Protein AF-A0A354H3H5-F1 (afdb_monomer)

pLDDT: mean 84.73, std 12.72, range [51.41, 97.12]

Sequence (74 aa):
MNIGGQLVWEYPFWSLSFKGVWLIFFLGYFIFFAAAILVISLKSMKAKLTTVGIIYAVPILMNIAAFGFWGWRY

Radius of gyration: 16.68 Å; Cα contacts (8 Å, |Δi|>4): 30; chains: 1; bounding box: 37×38×34 Å

Secondary structure (DSSP, 8-state):
-TTTT--S---GGGSSSHHHHHHIIIIIIIHHHHHHHHHHH-SSHHHHHHHHHHHHHHHHHHHHHHHHTS----

Foldseek 3Di:
DVVVPPDPDDDPLPDPDPNNVVCCVVVPVVVVVVLVCVLVPDPDPVSNCVSVCVVVVVVVVVVCCCVVPVVDDD

Solvent-accessible surface area (backbone atoms only — not comparable to full-atom values): 4434 Å² total; per-residue (Å²): 97,80,91,70,70,74,54,96,68,89,53,87,55,76,42,101,37,84,72,15,50,53,53,47,43,56,66,47,51,45,49,50,52,52,52,50,51,52,46,68,68,45,88,46,67,68,58,32,52,51,53,54,47,51,67,53,44,53,60,51,51,50,47,50,43,34,51,74,75,68,66,56,82,131

Structure (mmCIF, N/CA/C/O backbone):
data_AF-A0A354H3H5-F1
#
_entry.id   AF-A0A354H3H5-F1
#
loop_
_atom_site.group_PDB
_atom_site.id
_atom_site.type_symbol
_atom_site.label_atom_id
_atom_site.label_alt_id
_atom_site.label_comp_id
_atom_site.label_asym_id
_atom_site.label_entity_id
_atom_site.label_seq_id
_atom_site.pdbx_PDB_ins_code
_atom_site.Cartn_x
_atom_site.Cartn_y
_atom_site.Cartn_z
_atom_site.occupancy
_atom_site.B_iso_or_equiv
_atom_site.auth_seq_id
_atom_site.auth_comp_id
_atom_site.auth_asym_id
_atom_site.auth_atom_id
_atom_site.pdbx_PDB_model_num
ATOM 1 N N . MET A 1 1 ? 18.417 6.715 -5.265 1.00 51.41 1 MET A N 1
ATOM 2 C CA . MET A 1 1 ? 17.784 5.497 -5.818 1.00 51.41 1 MET A CA 1
ATOM 3 C C . MET A 1 1 ? 18.050 5.369 -7.318 1.00 51.41 1 MET A C 1
ATOM 5 O O . MET A 1 1 ? 18.774 4.446 -7.646 1.00 51.41 1 MET A O 1
ATOM 9 N N . ASN A 1 2 ? 17.640 6.316 -8.185 1.00 53.25 2 ASN A N 1
ATOM 10 C CA . ASN A 1 2 ? 18.059 6.349 -9.612 1.00 53.25 2 ASN A CA 1
ATOM 11 C C . ASN A 1 2 ? 19.593 6.418 -9.796 1.00 53.25 2 ASN A C 1
ATOM 13 O O . ASN A 1 2 ? 20.180 5.569 -10.443 1.00 53.25 2 ASN A O 1
ATOM 17 N N . ILE A 1 3 ? 20.275 7.375 -9.151 1.00 56.09 3 ILE A N 1
ATOM 18 C CA . ILE A 1 3 ? 21.730 7.603 -9.342 1.00 56.09 3 ILE A CA 1
ATOM 19 C C . ILE A 1 3 ? 22.605 6.460 -8.778 1.00 56.09 3 ILE A C 1
ATOM 21 O O . ILE A 1 3 ? 23.763 6.319 -9.147 1.00 56.09 3 ILE A O 1
ATOM 25 N N . GLY A 1 4 ? 22.059 5.628 -7.886 1.00 68.19 4 GLY A N 1
ATOM 26 C CA . GLY A 1 4 ? 22.807 4.551 -7.228 1.00 68.19 4 GLY A CA 1
ATOM 27 C C . GLY A 1 4 ? 22.807 3.216 -7.977 1.00 68.19 4 GLY A C 1
ATOM 28 O O . GLY A 1 4 ? 23.320 2.250 -7.427 1.00 68.19 4 GLY A O 1
ATOM 29 N N . GLY A 1 5 ? 22.175 3.123 -9.157 1.00 63.75 5 GLY A N 1
ATOM 30 C CA . GLY A 1 5 ? 22.081 1.875 -9.931 1.00 63.75 5 GLY A CA 1
ATOM 31 C C . GLY A 1 5 ? 21.308 0.743 -9.238 1.00 63.75 5 GLY A C 1
ATOM 32 O O . GLY A 1 5 ? 21.417 -0.411 -9.629 1.00 63.75 5 GLY A O 1
ATOM 33 N N . GLN A 1 6 ? 20.540 1.053 -8.189 1.00 65.19 6 GLN A N 1
ATOM 34 C CA . GLN A 1 6 ? 19.804 0.066 -7.384 1.00 65.19 6 GLN A CA 1
ATOM 35 C C . GLN A 1 6 ? 18.403 -0.237 -7.927 1.00 65.19 6 GLN A C 1
ATOM 37 O O . GLN A 1 6 ? 17.639 -0.974 -7.305 1.00 65.19 6 GLN A O 1
ATOM 42 N N . LEU A 1 7 ? 18.028 0.363 -9.055 1.00 63.22 7 LEU A N 1
ATOM 43 C CA . LEU A 1 7 ? 16.738 0.121 -9.675 1.00 63.22 7 LEU A CA 1
ATOM 44 C C . LEU A 1 7 ? 16.909 -0.938 -10.751 1.00 63.22 7 LEU A C 1
ATOM 46 O O . LEU A 1 7 ? 17.581 -0.723 -11.751 1.00 63.22 7 LEU A O 1
ATOM 50 N N . VAL A 1 8 ? 16.263 -2.081 -10.533 1.00 61.78 8 VAL A N 1
ATOM 51 C CA . VAL A 1 8 ? 16.206 -3.186 -11.501 1.00 61.78 8 VAL A CA 1
ATOM 52 C C . VAL A 1 8 ? 15.491 -2.753 -12.795 1.00 61.78 8 VAL A C 1
ATOM 54 O O . VAL A 1 8 ? 15.708 -3.344 -13.847 1.00 61.78 8 VAL A O 1
ATOM 57 N N . TRP A 1 9 ? 14.671 -1.694 -12.735 1.00 61.78 9 TRP A N 1
ATOM 58 C CA . TRP A 1 9 ? 13.894 -1.174 -13.858 1.00 61.78 9 TRP A CA 1
ATOM 59 C C . TRP A 1 9 ? 13.936 0.357 -13.883 1.00 61.78 9 TRP A C 1
ATOM 61 O O . TRP A 1 9 ? 13.567 0.999 -12.900 1.00 61.78 9 TRP A O 1
ATOM 71 N N . GLU A 1 10 ? 14.337 0.949 -15.008 1.00 64.94 10 GLU A N 1
ATOM 72 C CA . GLU A 1 10 ? 14.224 2.391 -15.245 1.00 64.94 10 GLU A CA 1
ATOM 73 C C . GLU A 1 10 ? 13.023 2.668 -16.144 1.00 64.94 10 GLU A C 1
ATOM 75 O O . GLU A 1 10 ? 13.043 2.421 -17.350 1.00 64.94 10 GLU A O 1
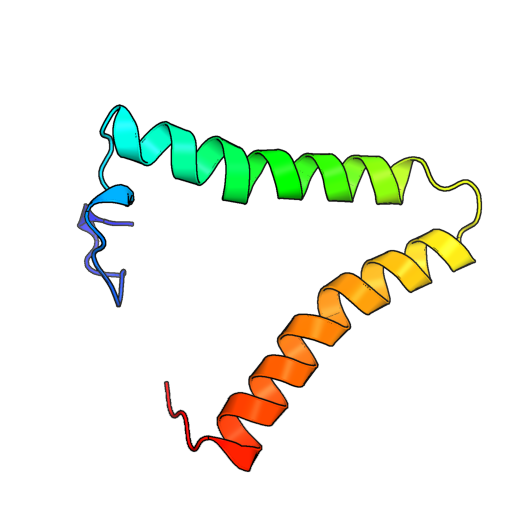ATOM 80 N N . TYR A 1 11 ? 11.951 3.184 -15.549 1.00 68.00 11 TYR A N 1
ATOM 81 C CA . TYR A 1 11 ? 10.777 3.599 -16.301 1.00 68.00 11 TYR A CA 1
ATOM 82 C C . TYR A 1 11 ? 10.793 5.112 -16.559 1.00 68.00 11 TYR A C 1
ATOM 84 O O . TYR A 1 11 ? 11.145 5.878 -15.658 1.00 68.00 11 TYR A O 1
ATOM 92 N N . PRO A 1 12 ? 10.323 5.593 -17.729 1.00 70.19 12 PRO A N 1
ATOM 93 C CA . PRO A 1 12 ?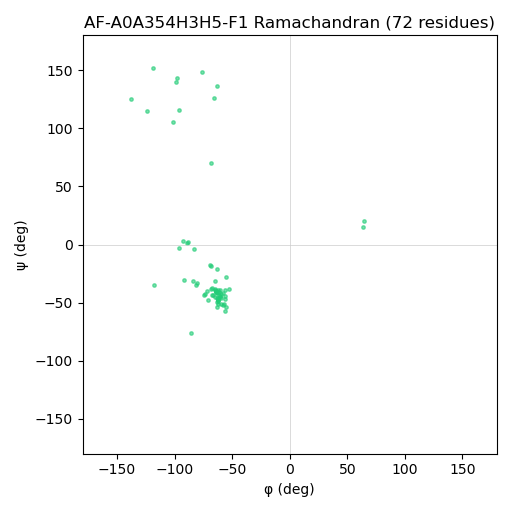 10.328 7.024 -18.063 1.00 70.19 12 PRO A CA 1
ATOM 94 C C . PRO A 1 12 ? 9.615 7.909 -17.025 1.00 70.19 12 PRO A C 1
ATOM 96 O O . PRO A 1 12 ? 9.962 9.075 -16.835 1.00 70.19 12 PRO A O 1
ATOM 99 N N . PHE A 1 13 ? 8.632 7.342 -16.323 1.00 70.38 13 PHE A N 1
ATOM 100 C CA . PHE A 1 13 ? 7.842 7.997 -15.281 1.00 70.38 13 PHE A CA 1
ATOM 101 C C . PHE A 1 13 ? 8.505 8.010 -13.890 1.00 70.38 13 PHE A C 1
ATOM 103 O O . PHE A 1 13 ? 7.962 8.620 -12.976 1.00 70.38 13 PHE A O 1
ATOM 110 N N . TRP A 1 14 ? 9.672 7.382 -13.717 1.00 67.56 14 TRP A N 1
ATOM 111 C CA . TRP A 1 14 ? 10.484 7.439 -12.488 1.00 67.56 14 TRP A CA 1
ATOM 112 C C . TRP A 1 14 ? 11.544 8.547 -12.521 1.00 67.56 14 TRP A C 1
ATOM 114 O O . TRP A 1 14 ? 12.331 8.705 -11.587 1.00 67.56 14 TRP A O 1
ATOM 124 N N . SER A 1 15 ? 11.561 9.343 -13.590 1.00 70.69 15 SER A N 1
ATOM 125 C CA . SER A 1 15 ? 12.304 10.598 -13.647 1.00 70.69 15 SER A CA 1
ATOM 126 C C . SER A 1 15 ? 11.573 11.694 -12.860 1.00 70.69 15 SER A C 1
ATOM 128 O O . SER A 1 15 ? 10.340 11.726 -12.820 1.00 70.69 15 SER A O 1
ATOM 130 N N . LEU A 1 16 ? 12.325 12.631 -12.269 1.00 72.62 16 LEU A N 1
ATOM 131 C CA . LEU A 1 16 ? 11.799 13.892 -11.725 1.00 72.62 16 LEU A CA 1
ATOM 132 C C . LEU A 1 16 ? 11.316 14.784 -12.881 1.00 72.62 16 LEU A C 1
ATOM 134 O O . LEU A 1 16 ? 11.932 15.784 -13.234 1.00 72.62 16 LEU A O 1
ATOM 138 N N . SER A 1 17 ? 10.225 14.378 -13.519 1.00 76.12 17 SER A N 1
ATOM 139 C CA . SER A 1 17 ? 9.564 15.092 -14.602 1.00 76.12 17 SER A CA 1
ATOM 140 C C . SER A 1 17 ? 8.148 15.446 -14.179 1.00 76.12 17 SER A C 1
ATOM 142 O O . SER A 1 17 ? 7.521 14.728 -13.398 1.00 76.12 17 SER A O 1
ATOM 144 N N . PHE A 1 18 ? 7.608 16.535 -14.727 1.00 77.62 18 PHE A N 1
ATOM 145 C CA . PHE A 1 18 ? 6.250 16.978 -14.406 1.00 77.62 18 PHE A CA 1
ATOM 146 C C . PHE A 1 18 ? 5.219 15.856 -14.596 1.00 77.62 18 PHE A C 1
ATOM 148 O O . PHE A 1 18 ? 4.335 15.688 -13.769 1.00 77.62 18 PHE A O 1
ATOM 155 N N . LYS A 1 19 ? 5.376 15.025 -15.636 1.00 76.06 19 LYS A N 1
ATOM 156 C CA . LYS A 1 19 ? 4.504 13.868 -15.887 1.00 76.06 19 LYS A CA 1
ATOM 157 C C . LYS A 1 19 ? 4.721 12.723 -14.885 1.00 76.06 19 LYS A C 1
ATOM 159 O O . LYS A 1 19 ? 3.744 12.115 -14.459 1.00 76.06 19 LYS A O 1
ATOM 164 N N . GLY A 1 20 ? 5.968 12.436 -14.501 1.00 77.81 20 GLY A N 1
ATOM 165 C CA . GLY A 1 20 ? 6.300 11.364 -13.552 1.00 77.81 20 GLY A CA 1
ATOM 166 C C . GLY A 1 20 ? 5.797 11.632 -12.131 1.00 77.81 20 GLY A C 1
ATOM 167 O O . GLY A 1 20 ? 5.280 10.729 -11.474 1.00 77.81 20 GLY A O 1
ATOM 168 N N . VAL A 1 21 ? 5.852 12.894 -11.686 1.00 83.94 21 VAL A N 1
ATOM 169 C CA . VAL A 1 21 ? 5.413 13.300 -10.339 1.00 83.94 21 VAL A CA 1
ATOM 170 C C . VAL A 1 21 ? 3.934 12.986 -10.102 1.00 83.94 21 VAL A C 1
ATOM 172 O O . VAL A 1 21 ? 3.590 12.447 -9.051 1.00 83.94 21 VAL A O 1
ATOM 175 N N . TRP A 1 22 ? 3.059 13.251 -11.077 1.00 84.50 22 TRP A N 1
ATOM 176 C CA . TRP A 1 22 ? 1.622 12.991 -10.933 1.00 84.50 22 TRP A CA 1
ATOM 177 C C . TRP A 1 22 ? 1.303 11.506 -10.754 1.00 84.50 22 TRP A C 1
ATOM 179 O O . TRP A 1 22 ? 0.469 11.161 -9.920 1.00 84.50 22 TRP A O 1
ATOM 189 N N . LEU A 1 23 ? 1.983 10.623 -11.490 1.00 83.50 23 LEU A N 1
ATOM 190 C CA . LEU A 1 23 ? 1.765 9.180 -11.384 1.00 83.50 23 LEU A CA 1
ATOM 191 C C . LEU A 1 23 ? 2.106 8.675 -9.973 1.00 83.50 23 LEU A C 1
ATOM 193 O O . LEU A 1 23 ? 1.303 7.984 -9.346 1.00 83.50 23 LEU A O 1
ATOM 197 N N . ILE A 1 24 ? 3.278 9.063 -9.461 1.00 83.19 24 ILE A N 1
ATOM 198 C CA . ILE A 1 24 ? 3.744 8.680 -8.121 1.00 83.19 24 ILE A CA 1
ATOM 199 C C . ILE A 1 24 ? 2.823 9.269 -7.048 1.00 83.19 24 ILE A C 1
ATOM 201 O O . ILE A 1 24 ? 2.495 8.597 -6.069 1.00 83.19 24 ILE A O 1
ATOM 205 N N . PHE A 1 25 ? 2.373 10.509 -7.239 1.00 86.12 25 PHE A N 1
ATOM 206 C CA . PHE A 1 25 ? 1.457 11.159 -6.315 1.00 86.12 25 PHE A CA 1
ATOM 207 C C . PHE A 1 25 ? 0.111 10.432 -6.235 1.00 86.12 25 PHE A C 1
ATOM 209 O O . PHE A 1 25 ? -0.300 10.057 -5.140 1.00 86.12 25 PHE A O 1
ATOM 216 N N . PHE A 1 26 ? -0.563 10.191 -7.363 1.00 88.88 26 PHE A N 1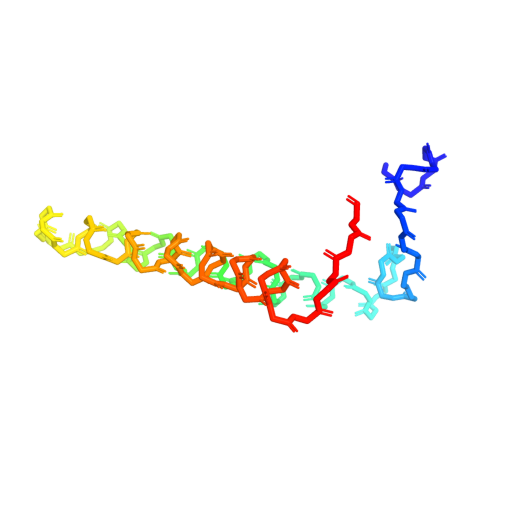
ATOM 217 C CA . PHE A 1 26 ? -1.908 9.611 -7.354 1.00 88.88 26 PHE A CA 1
ATOM 218 C C . PHE A 1 26 ? -1.923 8.120 -7.027 1.00 88.88 26 PHE A C 1
ATOM 220 O O . PHE A 1 26 ? -2.769 7.682 -6.255 1.00 88.88 26 PHE A O 1
ATOM 227 N N . LEU A 1 27 ? -1.009 7.331 -7.593 1.00 85.81 27 LEU A N 1
ATOM 228 C CA . LEU A 1 27 ? -1.034 5.875 -7.424 1.00 85.81 27 LEU A CA 1
ATOM 229 C C . LEU A 1 27 ? -0.199 5.400 -6.235 1.00 85.81 27 LEU A C 1
ATOM 231 O O . LEU A 1 27 ? -0.538 4.395 -5.620 1.00 85.81 27 LEU A O 1
ATOM 235 N N . GLY A 1 28 ? 0.871 6.118 -5.898 1.00 83.75 28 GLY A N 1
ATOM 236 C CA . GLY A 1 28 ? 1.699 5.807 -4.738 1.00 83.75 28 GLY A CA 1
ATOM 237 C C . GLY A 1 28 ? 1.138 6.452 -3.479 1.00 83.75 28 GLY A C 1
ATOM 238 O O . GLY A 1 28 ? 0.526 5.794 -2.641 1.00 83.75 28 GLY A O 1
ATOM 239 N N . TYR A 1 29 ? 1.344 7.762 -3.344 1.00 87.69 29 TYR A N 1
ATOM 240 C CA . TYR A 1 29 ? 1.084 8.462 -2.086 1.00 87.69 29 TYR A CA 1
ATOM 241 C C . TYR A 1 29 ? -0.399 8.595 -1.755 1.00 87.69 29 TYR A C 1
ATOM 243 O O . TYR A 1 29 ? -0.798 8.303 -0.630 1.00 87.69 29 TYR A O 1
ATOM 251 N N . PHE A 1 30 ? -1.225 9.025 -2.706 1.00 93.44 30 PHE A N 1
ATOM 252 C CA . PHE A 1 30 ? -2.633 9.295 -2.442 1.00 93.44 30 PHE A CA 1
ATOM 253 C C . PHE A 1 30 ? -3.380 8.026 -2.027 1.00 93.44 30 PHE A C 1
ATOM 255 O O . PHE A 1 30 ? -4.022 8.031 -0.980 1.00 93.44 30 PHE A O 1
ATOM 262 N N . ILE A 1 31 ? -3.247 6.925 -2.777 1.00 91.38 31 ILE A N 1
ATOM 263 C CA . ILE A 1 31 ? -3.884 5.649 -2.412 1.00 91.38 31 ILE A CA 1
ATOM 264 C C . ILE A 1 31 ? -3.355 5.143 -1.068 1.00 91.38 31 ILE A C 1
ATOM 266 O O . ILE A 1 31 ? -4.146 4.700 -0.235 1.00 91.38 31 ILE A O 1
ATOM 270 N N . PHE A 1 32 ? -2.046 5.256 -0.818 1.00 89.69 32 PHE A N 1
ATOM 271 C CA . PHE A 1 32 ? -1.453 4.846 0.452 1.00 89.69 32 PHE A CA 1
ATOM 272 C C . PHE A 1 32 ? -2.047 5.613 1.642 1.00 89.69 32 PHE A C 1
ATOM 274 O O . PHE A 1 32 ? -2.526 5.002 2.599 1.00 89.69 32 PHE A O 1
ATOM 281 N N . PHE A 1 33 ? -2.081 6.946 1.576 1.00 93.06 33 PHE A N 1
ATOM 282 C CA . PHE A 1 33 ? -2.639 7.764 2.652 1.00 93.06 33 PHE A CA 1
ATOM 283 C C . PHE A 1 33 ? -4.155 7.603 2.778 1.00 93.06 33 PHE A C 1
ATOM 285 O O . PHE A 1 33 ? -4.659 7.529 3.896 1.00 93.06 33 PHE A O 1
ATOM 292 N N . ALA A 1 34 ? -4.883 7.486 1.666 1.00 94.81 34 ALA A N 1
ATOM 293 C CA . ALA A 1 34 ? -6.320 7.230 1.685 1.00 94.81 34 ALA A CA 1
ATOM 294 C C . ALA A 1 34 ? -6.642 5.895 2.374 1.00 94.81 34 ALA A C 1
ATOM 296 O O . ALA A 1 34 ? -7.518 5.843 3.238 1.00 94.81 34 ALA A O 1
ATOM 297 N N . ALA A 1 35 ? -5.897 4.830 2.061 1.00 93.38 35 ALA A N 1
ATOM 298 C CA . ALA A 1 35 ? -6.045 3.534 2.715 1.00 93.38 35 ALA A CA 1
ATOM 299 C C . ALA A 1 35 ? -5.686 3.601 4.209 1.00 93.38 35 ALA A C 1
ATOM 301 O O . ALA A 1 35 ? -6.406 3.044 5.039 1.00 93.38 35 ALA A O 1
ATOM 302 N N . ALA A 1 36 ? -4.622 4.323 4.577 1.00 94.12 36 ALA A N 1
ATOM 303 C CA . ALA A 1 36 ? -4.239 4.511 5.975 1.00 94.12 36 ALA A CA 1
ATOM 304 C C . ALA A 1 36 ? -5.324 5.256 6.772 1.00 94.12 36 ALA A C 1
ATOM 306 O O . ALA A 1 36 ? -5.713 4.811 7.854 1.00 94.12 36 ALA A O 1
ATOM 307 N N . ILE A 1 37 ? -5.865 6.348 6.219 1.00 96.06 37 ILE A N 1
ATOM 308 C CA . ILE A 1 37 ? -6.971 7.106 6.820 1.00 96.06 37 ILE A CA 1
ATOM 309 C C . ILE A 1 37 ? -8.204 6.214 6.965 1.00 96.06 37 ILE A C 1
ATOM 311 O O . ILE A 1 37 ? -8.811 6.193 8.037 1.00 96.06 37 ILE A O 1
ATOM 315 N N . LEU A 1 38 ? -8.539 5.430 5.934 1.00 95.38 38 LEU A N 1
ATOM 316 C CA . LEU A 1 38 ? -9.638 4.471 5.986 1.00 95.38 38 LEU A CA 1
ATOM 317 C C . LEU A 1 38 ? -9.457 3.517 7.166 1.00 95.38 38 LEU A C 1
ATOM 319 O O . LEU A 1 38 ? -10.342 3.445 8.013 1.00 95.38 38 LEU A O 1
ATOM 323 N N . VAL A 1 39 ? -8.304 2.854 7.290 1.00 96.25 39 VAL A N 1
ATOM 324 C CA . VAL A 1 39 ? -8.037 1.910 8.389 1.00 96.25 39 VAL A CA 1
ATOM 325 C C . VAL A 1 39 ? -8.132 2.594 9.754 1.00 96.25 39 VAL A C 1
ATOM 327 O O . VAL A 1 39 ? -8.773 2.069 10.665 1.00 96.25 39 VAL A O 1
ATOM 330 N N . ILE A 1 40 ? -7.531 3.774 9.919 1.00 95.75 40 ILE A N 1
ATOM 331 C CA . ILE A 1 40 ? -7.527 4.495 11.200 1.00 95.75 40 ILE A CA 1
ATOM 332 C C . ILE A 1 40 ? -8.946 4.923 11.597 1.00 95.75 40 ILE A C 1
ATOM 334 O O . ILE A 1 40 ? -9.296 4.816 12.777 1.00 95.75 40 ILE A O 1
ATOM 338 N N . SER A 1 41 ? -9.764 5.333 10.622 1.00 96.88 41 SER A N 1
ATOM 339 C CA . SER A 1 41 ? -11.141 5.804 10.821 1.00 96.88 41 SER A CA 1
ATOM 340 C C . SER A 1 41 ? -12.131 4.710 11.245 1.00 96.88 41 SER A C 1
ATOM 342 O O . SER A 1 41 ? -13.200 5.017 11.780 1.00 96.88 41 SER A O 1
ATOM 344 N N . LEU A 1 42 ? -11.794 3.429 11.052 1.00 96.44 42 LEU A N 1
ATOM 345 C CA . LEU A 1 42 ? -12.650 2.318 11.470 1.00 96.44 42 LEU A CA 1
ATOM 346 C C . LEU A 1 42 ? -12.809 2.306 12.996 1.00 96.44 42 LEU A C 1
ATOM 348 O O . LEU A 1 42 ? -11.846 2.454 13.743 1.00 96.44 42 LEU A O 1
ATOM 352 N N . LYS A 1 43 ? -14.033 2.083 13.484 1.00 95.25 43 LYS A N 1
ATOM 353 C CA . LYS A 1 43 ? -14.323 2.127 14.929 1.00 95.25 43 LYS A CA 1
ATOM 354 C C . LYS A 1 43 ? -13.933 0.849 15.672 1.00 95.25 43 LYS A C 1
ATOM 356 O O . LYS A 1 43 ? -13.557 0.911 16.837 1.00 95.25 43 LYS A O 1
ATOM 361 N N . SER A 1 44 ? -14.033 -0.313 15.024 1.00 96.81 44 SER A N 1
ATOM 362 C CA . SER A 1 44 ? -13.773 -1.603 15.671 1.00 96.81 44 SER A CA 1
ATOM 363 C C . SER A 1 44 ? -12.372 -2.122 15.365 1.00 96.81 44 SER A C 1
ATOM 365 O O . SER A 1 44 ? -11.911 -2.067 14.224 1.00 96.81 44 SER A O 1
ATOM 367 N N . MET A 1 45 ? -11.711 -2.693 16.376 1.00 96.62 45 MET A N 1
ATOM 368 C CA . MET A 1 45 ? -10.394 -3.313 16.198 1.00 96.62 45 MET A CA 1
ATOM 369 C C . MET A 1 45 ? -10.448 -4.474 15.199 1.00 96.62 45 MET A C 1
ATOM 371 O O . MET A 1 45 ? -9.572 -4.599 14.349 1.00 96.62 45 MET A O 1
ATOM 375 N N . LYS A 1 46 ? -11.523 -5.273 15.234 1.00 96.00 46 LYS A N 1
ATOM 376 C CA . LYS A 1 46 ? -11.744 -6.356 14.269 1.00 96.00 46 LYS A CA 1
ATOM 377 C C . LYS A 1 46 ? -11.732 -5.836 12.829 1.00 96.00 46 LYS A C 1
ATOM 379 O O . LYS A 1 46 ? -11.030 -6.405 12.007 1.00 96.00 46 LYS A O 1
ATOM 384 N N . ALA A 1 47 ? -12.444 -4.745 12.530 1.00 96.38 47 ALA A N 1
ATOM 385 C CA . ALA A 1 47 ? -12.454 -4.180 11.180 1.00 96.38 47 ALA A CA 1
ATOM 386 C C . ALA A 1 47 ? -11.071 -3.660 10.762 1.00 96.38 47 ALA A C 1
ATOM 388 O O . ALA A 1 47 ? -10.656 -3.912 9.636 1.00 96.38 47 ALA A O 1
ATOM 389 N N . LYS A 1 48 ? -10.329 -3.005 11.669 1.00 96.50 48 LYS A N 1
ATOM 390 C CA . LYS A 1 48 ? -8.948 -2.567 11.397 1.00 96.50 48 LYS A CA 1
ATOM 391 C C . LYS A 1 48 ? -8.055 -3.740 11.007 1.00 96.50 48 LYS A C 1
ATOM 393 O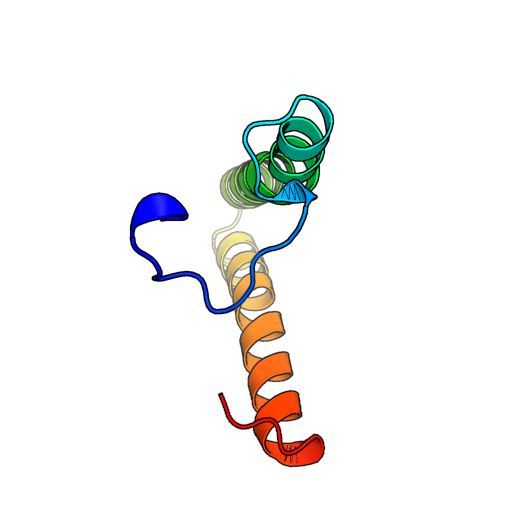 O . LYS A 1 48 ? -7.406 -3.693 9.966 1.00 96.50 48 LYS A O 1
ATOM 398 N N . LEU A 1 49 ? -8.064 -4.795 11.821 1.00 97.12 49 LEU A N 1
ATOM 399 C CA . LEU A 1 49 ? -7.259 -5.992 11.593 1.00 97.12 49 LEU A CA 1
ATOM 400 C C . LEU A 1 49 ? -7.659 -6.712 10.304 1.00 97.12 49 LEU A C 1
ATOM 402 O O . LEU A 1 49 ? -6.780 -7.111 9.550 1.00 97.12 49 LEU A O 1
ATOM 406 N N . THR A 1 50 ? -8.957 -6.826 10.008 1.00 96.75 50 THR A N 1
ATOM 407 C CA . THR A 1 50 ? -9.425 -7.423 8.751 1.00 96.75 50 THR A CA 1
ATOM 408 C C . THR A 1 50 ? -8.951 -6.621 7.541 1.00 96.75 50 THR A C 1
ATOM 410 O O . THR A 1 50 ? -8.408 -7.206 6.609 1.00 96.75 50 THR A O 1
ATOM 413 N N . THR A 1 51 ? -9.107 -5.294 7.546 1.00 96.06 51 THR A N 1
ATOM 414 C CA . THR A 1 51 ? -8.691 -4.451 6.414 1.00 96.06 51 THR A CA 1
ATOM 415 C C . THR A 1 51 ? -7.184 -4.516 6.191 1.00 96.06 51 THR A C 1
ATOM 417 O O . THR A 1 51 ? -6.743 -4.726 5.065 1.00 96.06 51 THR A O 1
ATOM 420 N N . VAL A 1 52 ? -6.385 -4.404 7.258 1.00 95.88 52 VAL A N 1
ATOM 421 C CA . VAL A 1 52 ? -4.924 -4.559 7.174 1.00 95.88 52 VAL A CA 1
ATOM 422 C C . VAL A 1 52 ? -4.559 -5.963 6.688 1.00 95.88 52 VAL A C 1
ATOM 424 O O . VAL A 1 52 ? -3.719 -6.105 5.804 1.00 95.88 52 VAL A O 1
ATOM 427 N N . GLY A 1 53 ? -5.231 -6.993 7.205 1.00 96.75 53 GLY A N 1
ATOM 428 C CA . GLY A 1 53 ? -5.050 -8.376 6.779 1.00 96.75 53 GLY A CA 1
ATOM 429 C C . GLY A 1 53 ? -5.279 -8.562 5.281 1.00 96.75 53 GLY A C 1
ATOM 430 O O . GLY A 1 53 ? -4.456 -9.188 4.626 1.00 96.75 53 GLY A O 1
ATOM 431 N N . ILE A 1 54 ? -6.331 -7.963 4.714 1.00 95.88 54 ILE A N 1
ATOM 432 C CA . ILE A 1 54 ? -6.608 -8.011 3.269 1.00 95.88 54 ILE A CA 1
ATOM 433 C C . ILE A 1 54 ? -5.507 -7.301 2.470 1.00 95.88 54 ILE A C 1
ATOM 435 O O . ILE A 1 54 ? -5.024 -7.861 1.487 1.00 95.88 54 ILE A O 1
ATOM 439 N N . ILE A 1 55 ? -5.077 -6.109 2.906 1.00 94.31 55 ILE A N 1
ATOM 440 C CA . ILE A 1 55 ? -4.014 -5.337 2.238 1.00 94.31 55 ILE A CA 1
ATOM 441 C C . ILE A 1 55 ? -2.727 -6.162 2.112 1.00 94.31 55 ILE A C 1
ATOM 443 O O . ILE A 1 55 ? -2.084 -6.116 1.068 1.00 94.31 55 ILE A O 1
ATOM 447 N N . TYR A 1 56 ? -2.372 -6.945 3.135 1.00 94.25 56 TYR A N 1
ATOM 448 C CA . TYR A 1 56 ? -1.201 -7.827 3.092 1.00 94.25 56 TYR A CA 1
ATOM 449 C C . TYR A 1 56 ? -1.467 -9.181 2.423 1.00 94.25 56 TYR A C 1
ATOM 451 O O . TYR A 1 56 ? -0.569 -9.736 1.793 1.00 94.25 56 TYR A O 1
ATOM 459 N N . ALA A 1 57 ? -2.682 -9.720 2.514 1.00 96.69 57 ALA A N 1
ATOM 460 C CA . ALA A 1 57 ? -3.018 -11.009 1.917 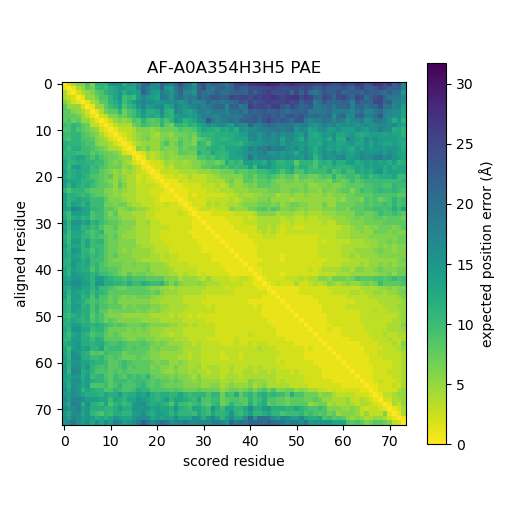1.00 96.69 57 ALA A CA 1
ATOM 461 C C . ALA A 1 57 ? -2.907 -10.978 0.389 1.00 96.69 57 ALA A C 1
ATOM 463 O O . ALA A 1 57 ? -2.387 -11.921 -0.199 1.00 96.69 57 ALA A O 1
ATOM 464 N N . VAL A 1 58 ? -3.340 -9.891 -0.258 1.00 95.31 58 VAL A N 1
ATOM 465 C CA . VAL A 1 58 ? -3.270 -9.750 -1.722 1.00 95.31 58 VAL A CA 1
ATOM 466 C C . VAL A 1 58 ? -1.838 -9.926 -2.261 1.00 95.31 58 VAL A C 1
ATOM 468 O O . VAL A 1 58 ? -1.637 -10.835 -3.065 1.00 95.31 58 VAL A O 1
ATOM 471 N N . PRO A 1 59 ? -0.819 -9.150 -1.837 1.00 93.06 59 PRO A N 1
ATOM 472 C CA . PRO A 1 59 ? 0.541 -9.314 -2.347 1.00 93.06 59 PRO A CA 1
ATOM 473 C C . PRO A 1 59 ? 1.162 -10.664 -1.974 1.00 93.06 59 PRO A C 1
ATOM 475 O O . PRO A 1 59 ? 1.935 -11.201 -2.767 1.00 93.06 59 PRO A O 1
ATOM 478 N N . ILE A 1 60 ? 0.812 -11.245 -0.820 1.00 95.38 60 ILE A N 1
ATOM 479 C CA . ILE A 1 60 ? 1.248 -12.601 -0.453 1.00 95.38 60 ILE A CA 1
ATOM 480 C C . ILE A 1 60 ? 0.708 -13.616 -1.463 1.00 95.38 60 ILE A C 1
ATOM 482 O O . ILE A 1 60 ? 1.481 -14.382 -2.032 1.00 95.38 60 ILE A O 1
ATOM 486 N N . LEU A 1 61 ? -0.599 -13.591 -1.738 1.00 95.94 61 LEU A N 1
ATOM 487 C CA . LEU A 1 61 ? -1.231 -14.488 -2.706 1.00 95.94 61 LEU A CA 1
ATOM 488 C C . LEU A 1 61 ? -0.684 -14.276 -4.119 1.00 95.94 61 LEU A C 1
ATOM 490 O O . LEU A 1 61 ? -0.448 -15.251 -4.826 1.00 95.94 61 LEU A O 1
ATOM 494 N N . MET A 1 62 ? -0.424 -13.029 -4.519 1.00 93.69 62 MET A N 1
ATOM 495 C CA . MET A 1 62 ? 0.192 -12.738 -5.814 1.00 93.69 62 MET A CA 1
ATOM 496 C C . MET A 1 62 ? 1.619 -13.280 -5.913 1.00 93.69 62 MET A C 1
ATOM 498 O O . MET A 1 62 ? 1.975 -13.820 -6.954 1.00 93.69 62 MET A O 1
ATOM 502 N N . ASN A 1 63 ? 2.420 -13.202 -4.847 1.00 91.12 63 ASN A N 1
ATOM 503 C CA . ASN A 1 63 ? 3.752 -13.810 -4.830 1.00 91.12 63 ASN A CA 1
ATOM 504 C C . ASN A 1 63 ? 3.670 -15.337 -4.883 1.00 91.12 63 ASN A C 1
ATOM 506 O O . ASN A 1 63 ? 4.386 -15.953 -5.666 1.00 91.12 63 ASN A O 1
ATOM 510 N N . ILE A 1 64 ? 2.765 -15.951 -4.113 1.00 93.69 64 ILE A N 1
ATOM 511 C CA . ILE A 1 64 ? 2.524 -17.399 -4.187 1.00 93.69 64 ILE A CA 1
ATOM 512 C C . ILE A 1 64 ? 2.127 -17.792 -5.614 1.00 93.69 64 ILE A C 1
ATOM 514 O O . ILE A 1 64 ? 2.633 -18.783 -6.131 1.00 93.69 64 ILE A O 1
ATOM 518 N N . ALA A 1 65 ? 1.275 -17.007 -6.277 1.00 93.50 65 ALA A N 1
ATOM 519 C CA . ALA A 1 65 ? 0.879 -17.277 -7.652 1.00 93.50 65 ALA A CA 1
ATOM 520 C C . ALA A 1 65 ? 2.036 -17.105 -8.651 1.00 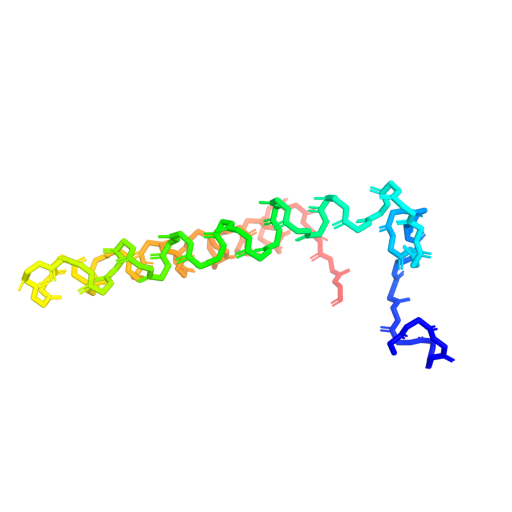93.50 65 ALA A C 1
ATOM 522 O O . ALA A 1 65 ? 2.245 -17.963 -9.511 1.00 93.50 65 ALA A O 1
ATOM 523 N N . ALA A 1 66 ? 2.819 -16.035 -8.505 1.00 91.38 66 ALA A N 1
ATOM 524 C CA . ALA A 1 66 ? 3.962 -15.737 -9.358 1.00 91.38 66 ALA A CA 1
ATOM 525 C C . ALA A 1 66 ? 5.047 -16.822 -9.273 1.00 91.38 66 ALA A C 1
ATOM 527 O O . ALA A 1 66 ? 5.493 -17.325 -10.306 1.00 91.38 66 ALA A O 1
ATOM 528 N N . PHE A 1 67 ? 5.418 -17.234 -8.058 1.00 87.12 67 PHE A N 1
ATOM 529 C CA . PHE A 1 67 ? 6.402 -18.294 -7.838 1.00 87.12 67 PHE A CA 1
ATOM 530 C C . PHE A 1 67 ? 5.848 -19.689 -8.147 1.00 87.12 67 PHE A C 1
ATOM 532 O O . PHE A 1 67 ? 6.544 -20.510 -8.741 1.00 87.12 67 PHE A O 1
ATOM 539 N N . GLY A 1 68 ? 4.611 -19.968 -7.732 1.00 86.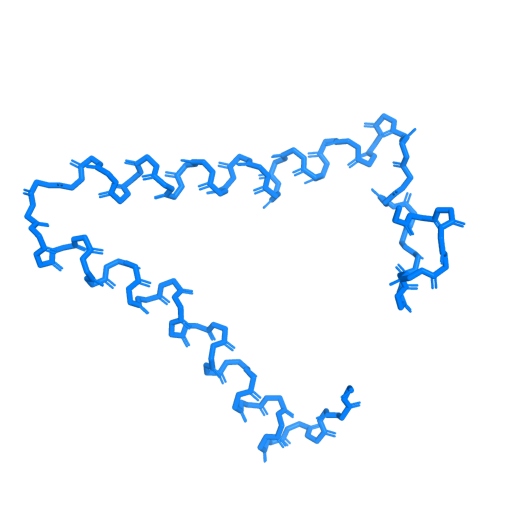00 68 GLY A N 1
ATOM 540 C CA . GLY A 1 68 ? 4.021 -21.306 -7.771 1.00 86.00 68 GLY A CA 1
ATOM 541 C C . GLY A 1 68 ? 3.463 -21.716 -9.132 1.00 86.00 68 GLY A C 1
ATOM 542 O O . GLY A 1 68 ? 3.566 -22.885 -9.491 1.00 86.00 68 GLY A O 1
ATOM 543 N N . PHE A 1 69 ? 2.895 -20.778 -9.897 1.00 86.25 69 PHE A N 1
ATOM 544 C CA . PHE A 1 69 ? 2.235 -21.085 -11.174 1.00 86.25 69 PHE A CA 1
ATOM 545 C C . PHE A 1 69 ? 2.892 -20.411 -12.377 1.00 86.25 69 PHE A C 1
ATOM 547 O O . PHE A 1 69 ? 2.928 -21.004 -13.452 1.00 86.25 69 PHE A O 1
ATOM 554 N N . TRP A 1 70 ? 3.415 -19.191 -12.223 1.00 88.81 70 TRP A N 1
ATOM 555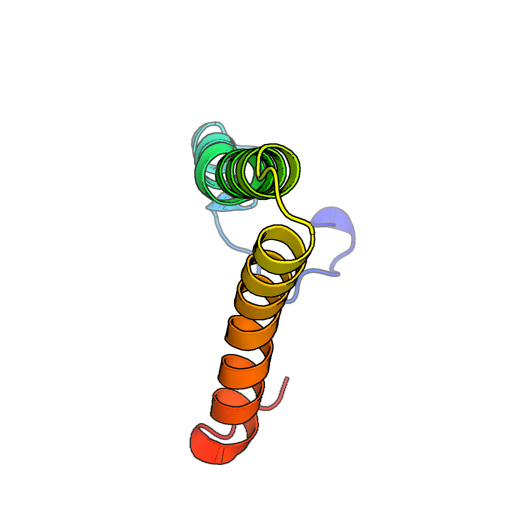 C CA . TRP A 1 70 ? 3.981 -18.432 -13.349 1.00 88.81 70 TRP A CA 1
ATOM 556 C C . TRP A 1 70 ? 5.498 -18.559 -13.498 1.00 88.81 70 TRP A C 1
ATOM 558 O O . TRP A 1 70 ? 6.057 -18.040 -14.462 1.00 88.81 70 TRP A O 1
ATOM 568 N N . GLY A 1 71 ? 6.167 -19.270 -12.586 1.00 85.19 71 GLY A N 1
ATOM 569 C CA . GLY A 1 71 ? 7.603 -19.542 -12.666 1.00 85.19 71 GLY A CA 1
ATOM 570 C C . GLY A 1 71 ? 8.477 -18.290 -12.573 1.00 85.19 71 GLY A C 1
ATOM 571 O O . GLY A 1 71 ? 9.630 -18.324 -13.005 1.00 85.19 71 GLY A O 1
ATOM 572 N N . TRP A 1 72 ? 7.948 -17.185 -12.039 1.00 82.12 72 TRP A N 1
ATOM 573 C CA . TRP A 1 72 ? 8.721 -15.961 -11.876 1.00 82.12 72 TRP A CA 1
ATOM 574 C C . TRP A 1 72 ? 9.835 -16.207 -10.857 1.00 82.12 72 TRP A C 1
ATOM 576 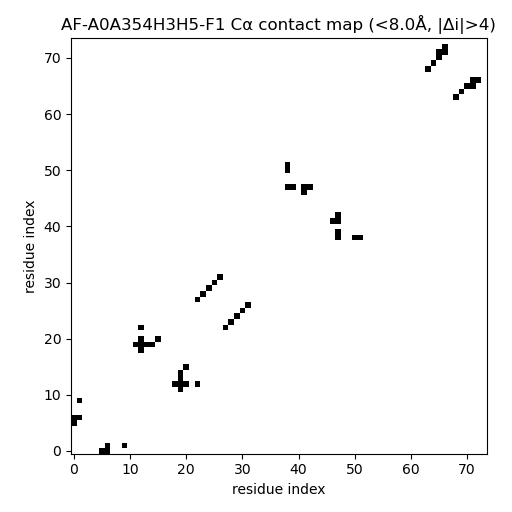O O . TRP A 1 72 ? 9.591 -16.679 -9.748 1.00 82.12 72 TRP A O 1
ATOM 586 N N . ARG A 1 73 ? 11.073 -15.914 -11.258 1.00 71.31 73 ARG A N 1
ATOM 587 C CA . ARG A 1 73 ? 12.268 -15.955 -10.413 1.00 71.31 73 ARG A CA 1
ATOM 588 C C . ARG A 1 73 ? 12.902 -14.572 -10.489 1.00 71.31 73 ARG A C 1
ATOM 590 O O . ARG A 1 73 ? 13.286 -14.155 -11.579 1.00 71.31 73 ARG A O 1
ATOM 597 N N . TYR A 1 74 ? 12.932 -13.869 -9.367 1.00 68.44 74 TYR A N 1
ATOM 598 C CA . TYR A 1 74 ? 13.526 -12.543 -9.206 1.00 68.44 74 TYR A CA 1
ATOM 599 C C . TYR A 1 74 ? 14.627 -12.597 -8.157 1.00 68.44 74 TYR A C 1
ATOM 601 O O . TYR A 1 74 ? 14.472 -13.388 -7.197 1.00 68.44 74 TYR A O 1
#

Mean predicted aligned error: 7.92 Å